Protein AF-A0A7U9XHE9-F1 (afdb_monomer_lite)

Foldseek 3Di:
DVPVCCVVVVCCVPPVVVCPQVVVCVVVVDNDPVPDDDDDDDPPDD

Secondary structure (DSSP, 8-state):
-HHHHHHHHHHHHHT-GGGHHHHHHHHH-----S-S----PPP---

pLDDT: mean 80.18, std 11.77, range [50.09, 92.38]

Sequence (46 aa):
MANIYDGAFRTILNDCRKLIIPVINEIFGETYTGDEEIRFFPNEHF

Radius of gyration: 13.33 Å; chains: 1; bounding box: 30×23×32 Å

Structure (mmCIF, N/CA/C/O backbone):
data_AF-A0A7U9XHE9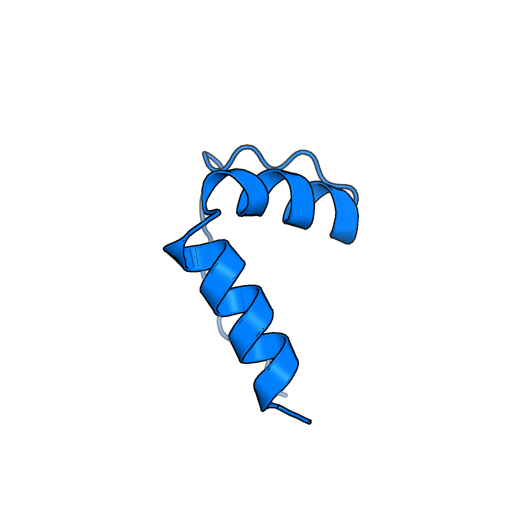-F1
#
_entry.id   AF-A0A7U9XHE9-F1
#
loop_
_atom_site.group_PDB
_atom_site.id
_atom_site.type_symbol
_atom_site.label_atom_id
_atom_site.label_alt_id
_atom_site.label_comp_id
_atom_site.label_asym_id
_atom_site.label_entity_id
_atom_site.label_seq_id
_atom_site.pdbx_PDB_ins_code
_atom_site.Cartn_x
_atom_site.Cartn_y
_atom_site.Cartn_z
_atom_site.occupancy
_atom_site.B_iso_or_equiv
_atom_site.auth_seq_id
_atom_site.auth_comp_id
_atom_site.auth_asym_id
_atom_site.auth_atom_id
_at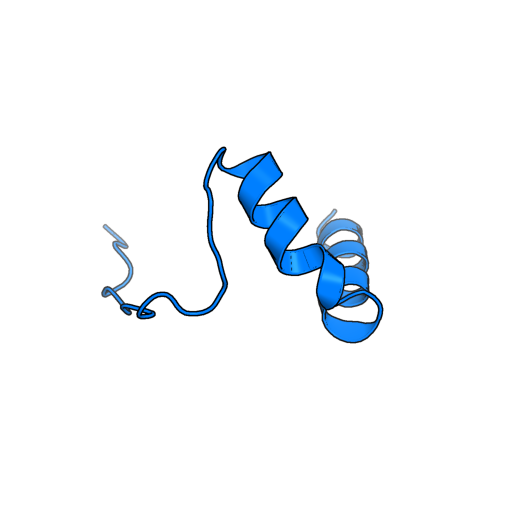om_site.pdbx_PDB_model_num
ATOM 1 N N . MET A 1 1 ? 19.317 -9.575 -0.352 1.00 50.09 1 MET A N 1
ATOM 2 C CA . MET A 1 1 ? 18.444 -8.406 -0.088 1.00 50.09 1 MET A CA 1
ATOM 3 C C . MET A 1 1 ? 17.031 -8.483 -0.697 1.00 50.09 1 MET A C 1
ATOM 5 O O . MET A 1 1 ? 16.271 -7.562 -0.460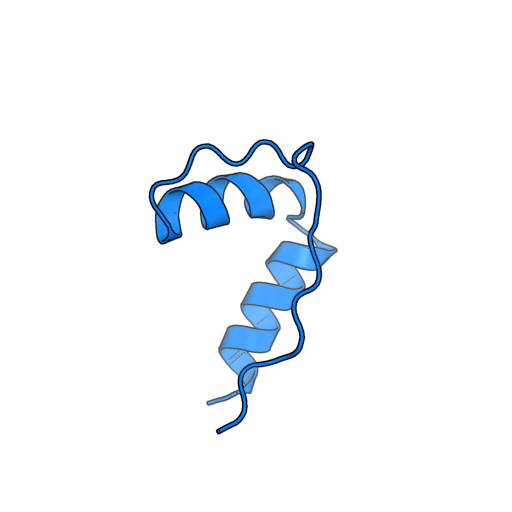 1.00 50.09 1 MET A O 1
ATOM 9 N N . ALA A 1 2 ? 16.610 -9.548 -1.401 1.00 53.12 2 ALA A N 1
ATOM 10 C CA . ALA A 1 2 ? 15.234 -9.645 -1.936 1.00 53.12 2 ALA A CA 1
ATOM 11 C C . ALA A 1 2 ? 14.149 -9.974 -0.879 1.00 53.12 2 ALA A C 1
ATOM 13 O O . ALA A 1 2 ? 12.966 -9.803 -1.123 1.00 53.12 2 ALA A O 1
ATOM 14 N N . ASN A 1 3 ? 14.550 -10.433 0.310 1.00 60.72 3 ASN A N 1
ATOM 15 C CA . ASN A 1 3 ? 13.647 -11.043 1.294 1.00 60.72 3 ASN A CA 1
ATOM 16 C C . ASN A 1 3 ? 12.854 -10.025 2.143 1.00 60.72 3 ASN A C 1
ATOM 18 O O . ASN A 1 3 ? 11.791 -10.338 2.664 1.00 60.72 3 ASN A O 1
ATOM 22 N N . ILE A 1 4 ? 13.372 -8.801 2.303 1.00 58.88 4 ILE A N 1
ATOM 23 C CA . ILE A 1 4 ? 12.806 -7.815 3.244 1.00 58.88 4 ILE A CA 1
ATOM 24 C C . ILE A 1 4 ? 11.737 -6.954 2.565 1.00 58.88 4 ILE A C 1
ATOM 26 O O . ILE A 1 4 ? 10.703 -6.677 3.165 1.00 58.88 4 ILE A O 1
ATOM 30 N N . TYR A 1 5 ? 11.953 -6.605 1.291 1.00 59.78 5 TYR A N 1
ATOM 31 C CA . TYR A 1 5 ? 10.929 -5.977 0.457 1.00 59.78 5 TYR A CA 1
ATOM 32 C C . TYR A 1 5 ? 9.768 -6.935 0.216 1.00 59.78 5 TYR A C 1
ATOM 34 O O . TYR A 1 5 ? 8.630 -6.540 0.425 1.00 59.78 5 TYR A O 1
ATOM 42 N N . ASP A 1 6 ? 10.047 -8.201 -0.117 1.00 69.81 6 ASP A N 1
ATOM 43 C CA . ASP A 1 6 ? 9.000 -9.213 -0.281 1.00 69.81 6 ASP A CA 1
ATOM 44 C C . ASP A 1 6 ? 8.215 -9.416 1.021 1.00 69.81 6 ASP A C 1
ATOM 46 O O . ASP A 1 6 ? 6.993 -9.357 1.011 1.00 69.81 6 ASP A O 1
ATOM 50 N N . GLY A 1 7 ? 8.897 -9.531 2.168 1.00 76.25 7 GLY A N 1
ATOM 51 C CA . GLY A 1 7 ? 8.247 -9.669 3.473 1.00 76.25 7 GLY A CA 1
ATOM 52 C C . GLY A 1 7 ? 7.356 -8.480 3.845 1.00 76.25 7 GLY A C 1
ATOM 53 O O . GLY A 1 7 ? 6.197 -8.676 4.207 1.00 76.25 7 GLY A O 1
ATOM 54 N N . ALA A 1 8 ? 7.856 -7.247 3.721 1.00 73.38 8 ALA A N 1
ATOM 55 C CA . ALA A 1 8 ? 7.072 -6.046 4.013 1.00 73.38 8 ALA A CA 1
ATOM 56 C C . ALA A 1 8 ? 5.887 -5.892 3.049 1.00 73.38 8 ALA A C 1
ATOM 58 O O . ALA A 1 8 ? 4.763 -5.640 3.483 1.00 73.38 8 ALA A O 1
ATOM 59 N N . PHE A 1 9 ? 6.114 -6.112 1.753 1.00 74.56 9 PHE A N 1
ATOM 60 C CA . PHE A 1 9 ? 5.067 -6.038 0.739 1.00 74.56 9 PHE A CA 1
ATOM 61 C C . PHE A 1 9 ? 4.002 -7.110 0.970 1.00 74.56 9 PHE A C 1
ATOM 63 O O . PHE A 1 9 ? 2.808 -6.832 0.927 1.00 74.56 9 PHE A O 1
A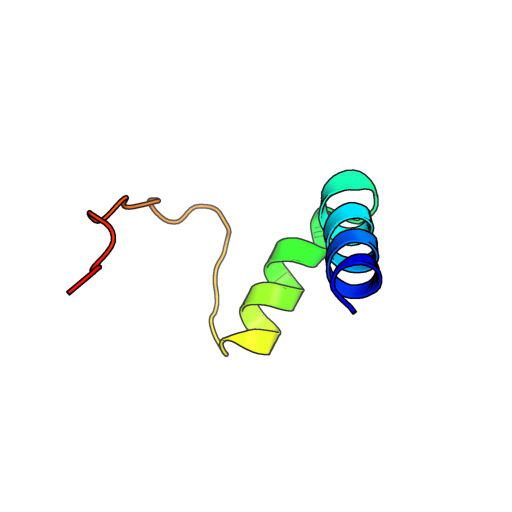TOM 70 N N . ARG A 1 10 ? 4.417 -8.328 1.316 1.00 78.88 10 ARG A N 1
ATOM 71 C CA . ARG A 1 10 ? 3.523 -9.446 1.609 1.00 78.88 10 ARG A CA 1
ATOM 72 C C . ARG A 1 10 ? 2.706 -9.215 2.878 1.00 78.88 10 ARG A C 1
ATOM 74 O O . ARG A 1 10 ? 1.524 -9.555 2.874 1.00 78.88 10 ARG A O 1
ATOM 81 N N . THR A 1 11 ? 3.276 -8.588 3.907 1.00 82.56 11 THR A N 1
ATOM 82 C CA . THR A 1 11 ? 2.533 -8.131 5.094 1.00 82.56 11 THR A CA 1
ATOM 83 C C . THR A 1 11 ? 1.506 -7.062 4.727 1.00 82.56 11 THR A C 1
ATOM 85 O O . THR A 1 11 ? 0.347 -7.169 5.122 1.00 82.56 11 THR A O 1
ATOM 88 N N . ILE A 1 12 ? 1.880 -6.071 3.912 1.00 81.88 12 ILE A N 1
ATOM 89 C CA . ILE A 1 12 ? 0.943 -5.036 3.451 1.00 81.88 12 ILE A CA 1
ATOM 90 C C . ILE A 1 12 ? -0.192 -5.649 2.616 1.00 81.88 12 ILE A C 1
ATOM 92 O O . ILE A 1 12 ? -1.352 -5.294 2.801 1.00 81.88 12 ILE A O 1
ATOM 96 N N . LEU A 1 13 ? 0.115 -6.606 1.739 1.00 79.94 13 LEU A N 1
ATOM 97 C CA . LEU A 1 13 ? -0.875 -7.268 0.890 1.00 79.94 13 LEU A CA 1
ATOM 98 C C . LEU A 1 13 ? -1.836 -8.179 1.667 1.00 79.94 13 LEU A C 1
ATOM 100 O O . LEU A 1 13 ? -3.027 -8.198 1.357 1.00 79.94 13 LEU A O 1
ATOM 104 N N . ASN A 1 14 ? -1.332 -8.947 2.638 1.00 79.31 14 ASN A N 1
ATOM 105 C CA . ASN A 1 14 ? -2.127 -9.971 3.326 1.00 79.31 14 ASN A CA 1
ATOM 106 C C . ASN A 1 14 ? -2.780 -9.468 4.616 1.00 79.31 14 ASN A C 1
ATOM 108 O O . ASN A 1 14 ? -3.944 -9.772 4.855 1.00 79.31 14 ASN A O 1
ATOM 112 N N . ASP A 1 15 ? -2.050 -8.710 5.433 1.00 82.56 15 ASP A N 1
ATOM 113 C CA . ASP A 1 15 ? -2.486 -8.321 6.781 1.00 82.56 15 ASP A CA 1
ATOM 114 C C . ASP A 1 15 ? -3.017 -6.878 6.805 1.00 82.56 15 ASP A C 1
ATOM 116 O O . ASP A 1 15 ? -4.066 -6.583 7.378 1.00 82.56 15 ASP A O 1
ATOM 120 N N . CYS A 1 16 ? -2.361 -5.982 6.059 1.00 86.88 16 CYS A N 1
ATOM 121 C CA . CYS A 1 16 ? -2.672 -4.552 6.051 1.00 86.88 16 CYS A CA 1
ATOM 122 C C . CYS A 1 16 ? -3.221 -4.051 4.710 1.00 86.88 16 CYS A C 1
ATOM 124 O O . CYS A 1 16 ? -2.889 -2.944 4.290 1.00 86.88 16 CYS A O 1
ATOM 126 N N . ARG A 1 17 ? -4.095 -4.814 4.036 1.00 81.00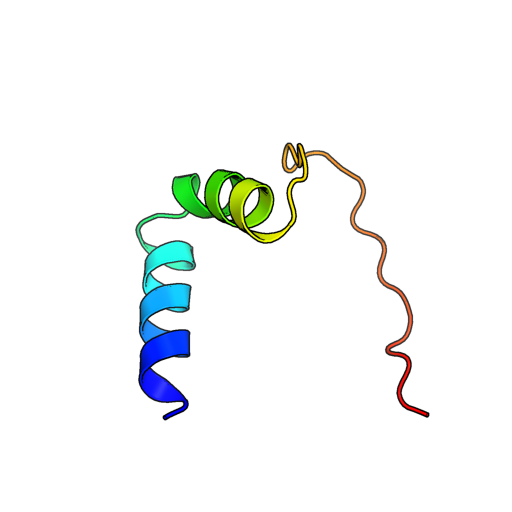 17 ARG A N 1
ATOM 127 C CA . ARG A 1 17 ? -4.581 -4.488 2.675 1.00 81.00 17 ARG A CA 1
ATOM 128 C C . ARG A 1 17 ? -5.146 -3.063 2.533 1.00 81.00 17 ARG A C 1
ATOM 130 O O . ARG A 1 17 ? -5.039 -2.451 1.475 1.00 81.00 17 ARG A O 1
ATOM 137 N N . LYS A 1 18 ? -5.710 -2.507 3.611 1.00 86.12 18 LYS A N 1
ATOM 138 C CA . LYS A 1 18 ? -6.218 -1.122 3.672 1.00 86.12 18 LYS A CA 1
ATOM 139 C C . LYS A 1 18 ? -5.125 -0.057 3.495 1.00 86.12 18 LYS A C 1
ATOM 141 O O . LYS A 1 18 ? -5.447 1.066 3.130 1.00 86.12 18 LYS A O 1
ATOM 146 N N . LEU A 1 19 ? -3.860 -0.399 3.750 1.00 87.88 19 LEU A N 1
ATOM 147 C CA . LEU A 1 19 ? -2.710 0.497 3.617 1.00 87.88 19 LEU A CA 1
ATOM 148 C C . LEU A 1 19 ? -2.138 0.545 2.196 1.00 87.88 19 LEU A C 1
ATOM 150 O O . LEU A 1 19 ? -1.332 1.421 1.909 1.00 87.88 19 LEU A O 1
ATOM 154 N N . ILE A 1 20 ? -2.562 -0.342 1.291 1.00 87.12 20 ILE A N 1
ATOM 155 C CA . ILE A 1 20 ? -2.044 -0.371 -0.085 1.00 87.12 20 ILE A CA 1
ATOM 156 C C . ILE A 1 20 ? -2.297 0.965 -0.791 1.00 87.12 20 ILE A C 1
ATOM 158 O O . ILE A 1 20 ? -1.370 1.563 -1.321 1.00 87.12 20 ILE A O 1
ATOM 162 N N . ILE A 1 21 ? -3.541 1.450 -0.765 1.00 90.06 21 ILE A N 1
ATOM 163 C CA . ILE A 1 21 ? -3.928 2.702 -1.428 1.00 90.06 21 ILE A CA 1
ATOM 164 C C . ILE A 1 21 ? -3.175 3.918 -0.863 1.00 90.06 21 ILE A C 1
ATOM 166 O O . ILE A 1 21 ? -2.566 4.633 -1.656 1.00 90.06 21 ILE A O 1
ATOM 170 N N . PRO A 1 22 ? -3.154 4.175 0.462 1.00 90.56 22 PRO A N 1
ATOM 171 C CA . PRO A 1 22 ? -2.424 5.325 0.988 1.00 90.56 22 PRO A CA 1
ATOM 172 C C . PRO A 1 22 ? -0.917 5.251 0.713 1.00 90.56 22 PRO A C 1
ATOM 174 O O . PRO A 1 22 ? -0.326 6.282 0.423 1.00 90.56 22 PRO A O 1
ATOM 177 N N . VAL A 1 23 ? -0.306 4.060 0.719 1.00 88.06 23 VAL A N 1
ATOM 178 C CA . VAL A 1 23 ? 1.115 3.896 0.365 1.00 88.06 23 VAL A CA 1
ATOM 179 C C . VAL A 1 23 ? 1.369 4.203 -1.113 1.00 88.06 23 VAL A C 1
ATOM 181 O O . VAL A 1 23 ? 2.332 4.893 -1.430 1.00 88.06 23 VAL A O 1
ATOM 184 N N . ILE A 1 24 ? 0.510 3.740 -2.026 1.00 88.38 24 ILE A N 1
ATOM 185 C CA . ILE A 1 24 ? 0.612 4.085 -3.455 1.00 88.38 24 ILE A CA 1
ATOM 186 C C . ILE A 1 24 ? 0.507 5.604 -3.638 1.00 88.38 24 ILE A C 1
ATOM 188 O O . ILE A 1 24 ? 1.355 6.204 -4.294 1.00 88.38 24 ILE A O 1
ATOM 192 N N . ASN A 1 25 ? -0.487 6.232 -3.011 1.00 92.00 25 ASN A N 1
ATOM 193 C CA . ASN A 1 25 ? -0.691 7.677 -3.102 1.00 92.00 25 ASN A CA 1
ATOM 194 C C . ASN A 1 25 ? 0.491 8.468 -2.531 1.00 92.00 25 ASN A C 1
ATOM 196 O O . ASN A 1 25 ? 0.902 9.457 -3.125 1.00 92.00 25 ASN A O 1
ATOM 200 N N . GLU A 1 26 ? 1.085 8.016 -1.426 1.00 91.81 26 GLU A N 1
ATOM 201 C CA . GLU A 1 26 ? 2.270 8.648 -0.839 1.00 91.81 26 GLU A CA 1
ATOM 202 C C . GLU A 1 26 ? 3.512 8.508 -1.733 1.00 91.81 26 GLU A C 1
ATOM 204 O O . GLU A 1 26 ? 4.226 9.486 -1.946 1.00 91.81 26 GLU A O 1
ATOM 209 N N . ILE A 1 27 ? 3.763 7.315 -2.282 1.00 88.50 27 ILE A N 1
ATOM 210 C CA . ILE A 1 27 ? 4.956 7.042 -3.100 1.00 88.50 27 ILE A CA 1
ATOM 211 C C . ILE A 1 27 ? 4.905 7.796 -4.430 1.00 88.50 27 ILE A C 1
ATOM 213 O O . ILE A 1 27 ? 5.926 8.316 -4.881 1.00 88.50 27 ILE A O 1
ATOM 217 N N . PHE A 1 28 ? 3.736 7.826 -5.068 1.00 89.19 28 PHE A N 1
ATOM 218 C CA . PHE A 1 28 ? 3.580 8.384 -6.410 1.00 89.19 28 PHE A CA 1
ATOM 219 C C . PHE A 1 28 ? 3.015 9.811 -6.414 1.00 89.19 28 PHE A C 1
ATOM 221 O O . PHE A 1 28 ? 3.022 10.450 -7.460 1.00 89.19 28 PHE A O 1
ATOM 228 N N . GLY A 1 29 ? 2.573 10.337 -5.265 1.00 90.25 29 GLY A N 1
ATOM 229 C CA . GLY A 1 29 ? 1.928 11.653 -5.172 1.00 90.25 29 GLY A CA 1
ATOM 230 C C . GLY A 1 29 ? 0.534 11.697 -5.807 1.00 90.25 29 GLY A C 1
ATOM 231 O O . GLY A 1 29 ? 0.037 12.771 -6.134 1.00 90.25 29 GLY A O 1
ATOM 232 N N . GLU A 1 30 ? -0.084 10.533 -5.993 1.00 91.19 30 GLU A N 1
ATOM 233 C CA . GLU A 1 30 ? -1.340 10.364 -6.718 1.00 91.19 30 GLU A CA 1
ATOM 234 C C . GLU A 1 30 ? -2.553 10.376 -5.774 1.00 91.19 30 GLU A C 1
ATOM 236 O O . GLU A 1 30 ? -2.435 10.305 -4.550 1.00 91.19 30 GLU A O 1
ATOM 241 N N . THR A 1 31 ? -3.758 10.456 -6.346 1.00 92.38 31 THR A N 1
ATOM 242 C CA . THR A 1 31 ? -5.032 10.279 -5.618 1.00 92.38 31 THR A CA 1
ATOM 243 C C . THR A 1 31 ? -5.777 9.061 -6.163 1.00 92.38 31 THR A C 1
ATOM 245 O O . THR A 1 31 ? -6.942 9.122 -6.548 1.00 92.38 31 THR A O 1
ATOM 248 N N . TYR A 1 32 ? -5.078 7.932 -6.224 1.00 90.81 32 TYR A N 1
ATOM 249 C CA . TYR A 1 32 ? -5.637 6.652 -6.625 1.00 90.81 32 TYR A CA 1
ATOM 250 C C . TYR A 1 32 ? -6.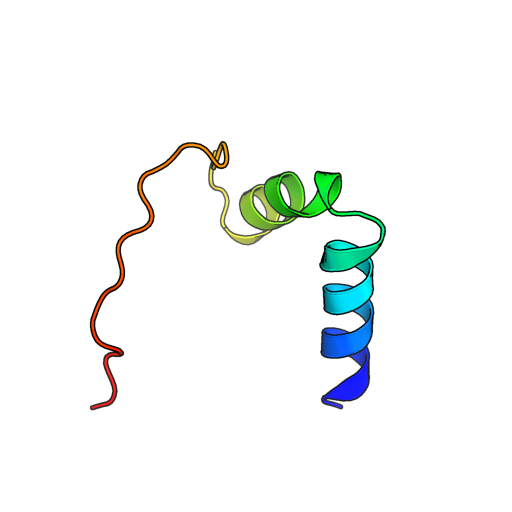704 6.198 -5.623 1.00 90.81 32 TYR A C 1
ATOM 252 O O . TYR A 1 32 ? -6.478 6.176 -4.409 1.00 90.81 32 TYR A O 1
ATOM 260 N N . THR A 1 33 ? -7.875 5.827 -6.136 1.00 91.19 33 THR A N 1
ATOM 261 C CA . THR A 1 33 ? -9.045 5.409 -5.344 1.00 91.19 33 THR A CA 1
ATOM 262 C C . THR A 1 33 ? -9.216 3.892 -5.299 1.00 91.19 33 THR A C 1
ATOM 264 O O . THR A 1 33 ? -9.928 3.378 -4.438 1.00 91.19 33 THR A O 1
ATOM 267 N N . GLY A 1 34 ? -8.563 3.165 -6.210 1.00 87.25 34 GLY A N 1
ATOM 268 C CA . GLY A 1 34 ? -8.789 1.734 -6.414 1.00 87.25 34 GLY A CA 1
ATOM 269 C C . GLY A 1 34 ? -9.947 1.387 -7.353 1.00 87.25 34 GLY A C 1
ATOM 270 O O . GLY A 1 34 ? -10.097 0.208 -7.660 1.00 87.25 34 GLY A O 1
ATOM 271 N N . ASP A 1 35 ? -10.735 2.371 -7.795 1.00 90.50 35 ASP A N 1
ATOM 272 C CA . ASP A 1 35 ? -11.859 2.192 -8.734 1.00 90.50 35 ASP A CA 1
ATOM 273 C C . ASP A 1 35 ? -11.466 2.474 -10.197 1.00 90.50 35 ASP A C 1
ATOM 275 O O . ASP A 1 35 ? -12.205 2.168 -11.127 1.00 90.50 35 ASP A O 1
ATOM 279 N N . GLU A 1 36 ? -10.275 3.037 -10.403 1.00 88.62 36 GLU A N 1
ATOM 280 C CA . GLU A 1 36 ? -9.755 3.377 -11.724 1.00 88.62 36 GLU A CA 1
ATOM 281 C C . GLU A 1 36 ? -9.614 2.132 -12.622 1.00 88.62 36 GLU A C 1
ATOM 283 O O . GLU A 1 36 ? -9.274 1.032 -12.173 1.00 88.62 36 GLU A O 1
ATOM 288 N N . GLU A 1 37 ? -9.813 2.312 -13.930 1.00 89.69 37 GLU A N 1
ATOM 289 C CA . GLU A 1 37 ? -9.667 1.239 -14.915 1.00 89.69 37 GLU A CA 1
ATOM 290 C C . GLU A 1 37 ? -8.208 0.757 -15.009 1.00 89.69 37 GLU A C 1
ATOM 292 O O . GLU A 1 37 ? -7.306 1.495 -15.412 1.00 89.69 37 GLU A O 1
ATOM 297 N N . ILE A 1 38 ? -7.976 -0.523 -14.703 1.00 85.31 38 ILE A N 1
ATOM 298 C CA . ILE A 1 38 ? -6.658 -1.148 -14.852 1.00 85.31 38 ILE A CA 1
ATOM 299 C C . ILE A 1 38 ? -6.417 -1.473 -16.331 1.00 85.31 38 ILE A C 1
ATOM 301 O O . ILE A 1 38 ? -7.012 -2.400 -16.886 1.00 85.31 38 ILE A O 1
ATOM 305 N N . ARG A 1 39 ? -5.498 -0.735 -16.963 1.00 84.94 39 ARG A N 1
ATOM 306 C CA . ARG A 1 39 ? -5.064 -0.965 -18.349 1.00 84.94 39 ARG A CA 1
ATOM 307 C C . ARG A 1 39 ? -3.751 -1.733 -18.394 1.00 84.94 39 ARG A C 1
ATOM 309 O O . ARG A 1 39 ? -2.724 -1.253 -17.925 1.00 84.94 39 ARG A O 1
ATOM 316 N N . PHE A 1 40 ? -3.780 -2.913 -19.004 1.00 82.38 40 PHE A N 1
ATOM 317 C CA . PHE A 1 40 ? -2.581 -3.707 -19.251 1.00 82.38 40 PHE A CA 1
ATOM 318 C C . PHE A 1 40 ? -1.940 -3.274 -20.566 1.00 82.38 40 PHE A C 1
ATOM 320 O O . PHE A 1 40 ? -2.508 -3.477 -21.639 1.00 82.38 40 PHE A O 1
ATOM 327 N N . PHE A 1 41 ? -0.749 -2.694 -20.478 1.00 79.81 41 PHE A N 1
ATOM 328 C CA . PHE A 1 41 ? 0.082 -2.409 -21.639 1.00 79.81 41 PHE A CA 1
ATOM 329 C C . PHE A 1 41 ? 1.075 -3.559 -21.855 1.00 79.81 41 PHE A C 1
ATOM 331 O O . PHE A 1 41 ? 1.495 -4.189 -20.879 1.00 79.81 41 PHE A O 1
ATOM 338 N N . PRO A 1 42 ? 1.444 -3.880 -23.109 1.00 82.50 42 PRO A N 1
ATOM 339 C CA . PRO A 1 42 ? 2.558 -4.787 -23.355 1.00 82.50 42 PRO A CA 1
ATOM 340 C C . PRO A 1 42 ? 3.805 -4.229 -22.661 1.00 82.50 42 PRO A C 1
ATOM 342 O O . PRO A 1 42 ? 4.094 -3.042 -22.792 1.00 82.50 42 PRO A O 1
ATOM 345 N N . ASN A 1 43 ? 4.518 -5.067 -21.900 1.00 71.50 43 ASN A N 1
ATOM 346 C CA . ASN A 1 43 ? 5.757 -4.650 -21.244 1.00 71.50 43 ASN A CA 1
ATOM 347 C C . ASN A 1 43 ? 6.714 -4.082 -22.302 1.00 71.50 43 ASN A C 1
ATOM 349 O O . ASN A 1 43 ? 7.090 -4.800 -23.230 1.00 71.50 43 ASN A O 1
ATOM 353 N N . GLU A 1 44 ? 7.118 -2.819 -22.154 1.00 66.25 44 GLU A N 1
ATOM 354 C CA . GLU A 1 44 ? 8.189 -2.216 -22.949 1.00 66.25 44 GLU A CA 1
ATOM 355 C C . GLU A 1 44 ? 9.517 -2.863 -22.545 1.00 66.25 44 GLU A C 1
ATOM 357 O O . GLU A 1 44 ? 10.251 -2.373 -21.691 1.00 66.25 44 GLU A O 1
ATOM 362 N N . HIS A 1 45 ? 9.803 -4.028 -23.118 1.00 59.66 45 HIS A N 1
ATOM 363 C CA . HIS A 1 45 ? 11.132 -4.616 -23.098 1.00 59.66 45 HIS A CA 1
ATOM 364 C C . HIS A 1 45 ? 11.740 -4.335 -24.476 1.00 59.66 45 HIS A C 1
ATOM 366 O O . HIS A 1 45 ? 11.408 -5.020 -25.444 1.00 59.66 45 HIS A O 1
ATOM 372 N N . PHE A 1 46 ? 12.536 -3.266 -24.563 1.00 54.69 46 PHE A N 1
ATOM 373 C CA . PHE A 1 46 ? 13.400 -2.968 -25.710 1.00 54.69 46 PHE A CA 1
ATOM 374 C C . PHE A 1 46 ? 14.780 -3.591 -25.506 1.00 54.69 46 PHE A C 1
ATOM 376 O O . PHE A 1 46 ? 15.302 -3.497 -24.371 1.00 54.69 46 PHE A O 1
#